Protein AF-U6LEC4-F1 (afdb_monomer_lite)

pLDDT: mean 85.44, std 10.51, range [48.81, 98.44]

Organism: NCBI:txid51314

Radius of gyration: 22.06 Å; chains: 1; bounding box: 48×34×64 Å

Structure (mmCIF, N/CA/C/O backbone):
data_AF-U6LEC4-F1
#
_entry.id   AF-U6LEC4-F1
#
loop_
_atom_site.group_PDB
_atom_site.id
_atom_site.type_symbol
_atom_site.label_atom_id
_atom_site.label_alt_id
_atom_site.label_comp_id
_atom_site.label_asym_id
_atom_site.label_entity_id
_atom_site.label_seq_id
_atom_site.pdbx_PDB_ins_code
_atom_site.Cartn_x
_atom_site.Cartn_y
_atom_site.Cartn_z
_atom_site.occupancy
_atom_site.B_iso_or_equiv
_atom_site.auth_seq_id
_atom_site.auth_comp_id
_atom_site.auth_asym_id
_atom_site.auth_atom_id
_atom_site.pdbx_PDB_model_num
ATOM 1 N N . MET A 1 1 ? 17.838 -8.779 -18.399 1.00 63.50 1 MET A N 1
ATOM 2 C CA . MET A 1 1 ? 16.431 -8.379 -18.640 1.00 63.50 1 MET A CA 1
ATOM 3 C C . MET A 1 1 ? 16.321 -7.378 -19.778 1.00 63.50 1 MET A C 1
ATOM 5 O O . MET A 1 1 ? 15.719 -7.736 -20.768 1.00 63.50 1 MET A O 1
ATOM 9 N N . LEU A 1 2 ? 16.943 -6.190 -19.726 1.00 69.38 2 LEU A N 1
ATOM 10 C CA . LEU A 1 2 ? 16.991 -5.302 -20.907 1.00 69.38 2 LEU A CA 1
ATOM 11 C C . LEU A 1 2 ? 17.650 -5.963 -22.130 1.00 69.38 2 LEU A C 1
ATOM 13 O O . LEU A 1 2 ? 17.268 -5.659 -23.249 1.00 69.38 2 LEU A O 1
ATOM 17 N N . ASP A 1 3 ? 18.603 -6.877 -21.919 1.00 68.25 3 ASP A N 1
ATOM 18 C CA . ASP A 1 3 ? 19.187 -7.695 -22.995 1.00 68.25 3 ASP A CA 1
ATOM 19 C C . ASP A 1 3 ? 18.193 -8.669 -23.632 1.00 68.25 3 ASP A C 1
ATOM 21 O O . ASP A 1 3 ? 18.402 -9.041 -24.770 1.00 68.25 3 ASP A O 1
ATOM 25 N N . LEU A 1 4 ? 17.117 -9.044 -22.927 1.00 66.25 4 LEU A N 1
ATOM 26 C CA . LEU A 1 4 ? 16.030 -9.872 -23.468 1.00 66.25 4 LEU A CA 1
ATOM 27 C C . LEU A 1 4 ? 15.011 -9.044 -24.265 1.00 66.25 4 LEU A C 1
ATOM 29 O O . LEU A 1 4 ? 14.205 -9.609 -24.986 1.00 66.25 4 LEU A O 1
ATOM 33 N N . LEU A 1 5 ? 15.014 -7.717 -24.095 1.00 68.25 5 LEU A N 1
ATOM 34 C CA . LEU A 1 5 ? 14.030 -6.802 -24.687 1.00 68.25 5 LEU A CA 1
ATOM 35 C C . LEU A 1 5 ? 14.514 -6.139 -25.968 1.00 68.25 5 LEU A C 1
ATOM 37 O O . LEU A 1 5 ? 13.734 -5.504 -26.671 1.00 68.25 5 LEU A O 1
ATOM 41 N N . LEU A 1 6 ? 15.816 -6.193 -26.218 1.00 73.44 6 LEU A N 1
ATOM 42 C CA . LEU A 1 6 ? 16.423 -5.580 -27.382 1.00 73.44 6 LEU A CA 1
ATOM 43 C C . LEU A 1 6 ? 16.920 -6.688 -28.300 1.00 73.44 6 LEU A C 1
ATOM 45 O O . LEU A 1 6 ? 17.453 -7.675 -27.792 1.00 73.44 6 LEU A O 1
ATOM 49 N N . PRO A 1 7 ? 16.802 -6.518 -29.628 1.00 72.81 7 PRO A N 1
ATOM 50 C CA . PRO A 1 7 ? 17.311 -7.496 -30.574 1.00 72.81 7 PRO A CA 1
ATOM 51 C C . PRO A 1 7 ? 18.777 -7.825 -30.275 1.00 72.81 7 PRO A C 1
ATOM 53 O O . PRO A 1 7 ? 19.649 -6.953 -30.327 1.00 72.81 7 PRO A O 1
ATOM 56 N N . HIS A 1 8 ? 19.042 -9.085 -29.940 1.00 77.31 8 HIS A N 1
ATOM 57 C CA . HIS A 1 8 ? 20.378 -9.585 -29.655 1.00 77.31 8 HIS A CA 1
ATOM 58 C C . HIS A 1 8 ? 20.509 -11.017 -30.169 1.00 77.31 8 HIS A C 1
ATOM 60 O O . HIS A 1 8 ? 19.576 -11.804 -30.068 1.00 77.31 8 HIS A O 1
ATOM 66 N N . HIS A 1 9 ? 21.676 -11.359 -30.713 1.00 82.00 9 HIS A N 1
ATOM 67 C CA . HIS A 1 9 ? 21.911 -12.661 -31.347 1.00 82.00 9 HIS A CA 1
ATOM 68 C C . HIS A 1 9 ? 21.801 -13.858 -30.386 1.00 82.00 9 HIS A C 1
ATOM 70 O O . HIS A 1 9 ? 21.545 -14.968 -30.836 1.00 82.00 9 HIS A O 1
ATOM 76 N N . ASP A 1 10 ? 21.961 -13.621 -29.081 1.00 82.38 10 ASP A N 1
ATOM 77 C CA . ASP A 1 10 ? 21.842 -14.640 -28.025 1.00 82.38 10 ASP A CA 1
ATOM 78 C C . ASP A 1 10 ? 20.412 -14.804 -27.467 1.00 82.38 10 ASP A C 1
ATOM 80 O O . ASP A 1 10 ? 20.207 -15.559 -26.516 1.00 82.38 10 ASP A O 1
ATOM 84 N N . VAL A 1 11 ? 19.425 -14.074 -27.997 1.00 79.94 11 VAL A N 1
ATOM 85 C CA . VAL A 1 11 ? 18.031 -14.115 -27.527 1.00 79.94 11 VAL A CA 1
ATOM 86 C C . VAL A 1 11 ? 17.160 -14.802 -28.570 1.00 79.94 11 VAL A C 1
ATOM 88 O O . VAL A 1 11 ? 17.067 -14.347 -29.707 1.00 79.94 11 VAL A O 1
ATOM 91 N N . ASP A 1 12 ? 16.510 -15.894 -28.168 1.00 80.06 12 ASP A N 1
ATOM 92 C CA . ASP A 1 12 ? 15.533 -16.605 -28.995 1.00 80.06 12 ASP A CA 1
ATOM 93 C C . ASP A 1 12 ? 14.159 -15.926 -28.892 1.00 80.06 12 ASP A C 1
ATOM 95 O O . ASP A 1 12 ? 13.415 -16.120 -27.927 1.00 80.06 12 ASP A O 1
ATOM 99 N N . ASP A 1 13 ? 13.832 -15.095 -29.882 1.00 76.94 13 ASP A N 1
ATOM 100 C CA . ASP A 1 13 ? 12.494 -14.530 -30.054 1.00 76.94 13 ASP A CA 1
ATOM 101 C C . ASP A 1 13 ? 11.596 -15.544 -30.778 1.00 76.94 13 ASP A C 1
ATOM 103 O O . ASP A 1 13 ? 11.389 -15.493 -31.993 1.00 76.94 13 ASP A O 1
ATOM 107 N N . GLY A 1 14 ? 11.047 -16.487 -30.009 1.00 79.50 14 GLY A N 1
ATOM 108 C CA . GLY A 1 14 ? 10.219 -17.578 -30.529 1.00 79.50 14 GLY A CA 1
ATOM 109 C C . GLY A 1 14 ? 8.918 -17.149 -31.228 1.00 79.50 14 GLY A C 1
ATOM 110 O O . GLY A 1 14 ? 8.216 -18.011 -31.762 1.00 79.50 14 GLY A O 1
ATOM 111 N N . LYS A 1 15 ? 8.558 -15.854 -31.224 1.00 80.75 15 LYS A N 1
ATOM 112 C CA . LYS A 1 15 ? 7.355 -15.325 -31.893 1.00 80.75 15 LYS A CA 1
ATOM 113 C C . LYS A 1 15 ? 7.650 -14.289 -32.978 1.00 80.75 15 LYS A C 1
ATOM 115 O O . LYS A 1 15 ? 6.788 -14.100 -33.835 1.00 80.75 15 LYS A O 1
ATOM 120 N N . GLY A 1 16 ? 8.816 -13.641 -32.967 1.00 79.94 16 GLY A N 1
ATOM 121 C CA . GLY A 1 16 ? 9.157 -12.580 -33.918 1.00 79.94 16 GLY A CA 1
ATOM 122 C C . GLY A 1 16 ? 8.287 -11.330 -33.756 1.00 79.94 16 GLY A C 1
ATOM 123 O O . GLY A 1 16 ? 8.019 -10.647 -34.747 1.00 79.94 16 GLY A O 1
ATOM 124 N N . LEU A 1 17 ? 7.746 -11.096 -32.556 1.00 81.56 17 LEU A N 1
ATOM 125 C CA . LEU A 1 17 ? 6.803 -10.013 -32.274 1.00 81.56 17 LEU A CA 1
ATOM 126 C C . LEU A 1 17 ? 7.435 -8.996 -31.331 1.00 81.56 17 LEU A C 1
ATOM 128 O O . LEU A 1 17 ? 8.006 -9.362 -30.309 1.00 81.56 17 LEU A O 1
ATOM 132 N N . ASP A 1 18 ? 7.230 -7.714 -31.629 1.00 77.56 18 ASP A N 1
ATOM 133 C CA . ASP A 1 18 ? 7.634 -6.641 -30.727 1.00 77.56 18 ASP A CA 1
ATOM 134 C C . ASP A 1 18 ? 6.819 -6.708 -29.426 1.00 77.56 18 ASP A C 1
ATOM 136 O O . ASP A 1 18 ? 5.600 -6.505 -29.416 1.00 77.56 18 ASP A O 1
ATOM 140 N N . GLU A 1 19 ? 7.501 -6.961 -28.310 1.00 79.50 19 GLU A N 1
ATOM 141 C CA . GLU A 1 19 ? 6.906 -6.967 -26.978 1.00 79.50 19 GLU A CA 1
ATOM 142 C C . GLU A 1 19 ? 7.304 -5.718 -26.184 1.00 79.50 19 GLU A C 1
ATOM 144 O O . GLU A 1 19 ? 8.467 -5.313 -26.121 1.00 79.50 19 GLU A O 1
ATOM 149 N N . VAL A 1 20 ? 6.319 -5.115 -25.516 1.00 83.62 20 VAL A N 1
ATOM 150 C CA . VAL A 1 20 ? 6.530 -3.973 -24.623 1.00 83.62 20 VAL A CA 1
ATOM 151 C C . VAL A 1 20 ? 6.370 -4.441 -23.187 1.00 83.62 20 VAL A C 1
ATOM 153 O O . VAL A 1 20 ? 5.313 -4.938 -22.803 1.00 83.62 20 VAL A O 1
ATOM 156 N N . TRP A 1 21 ? 7.418 -4.269 -22.384 1.00 83.12 21 TRP A N 1
ATOM 157 C CA . TRP A 1 21 ? 7.409 -4.646 -20.975 1.00 83.12 21 TRP A CA 1
ATOM 158 C C . TRP A 1 21 ? 7.325 -3.404 -20.090 1.00 83.12 21 TRP A C 1
ATOM 160 O O . TRP A 1 21 ? 8.085 -2.446 -20.262 1.00 83.12 21 TRP A O 1
ATOM 170 N N . PHE A 1 22 ? 6.414 -3.456 -19.121 1.00 88.75 22 PHE A N 1
ATOM 171 C CA . PHE A 1 22 ? 6.226 -2.438 -18.094 1.00 88.75 22 PHE A CA 1
ATOM 172 C C . PHE A 1 22 ? 6.514 -3.076 -16.744 1.00 88.75 22 PHE A C 1
ATOM 174 O O . PHE A 1 22 ? 5.859 -4.044 -16.360 1.00 88.75 22 PHE A O 1
ATOM 181 N N . LEU A 1 23 ? 7.505 -2.549 -16.039 1.00 91.44 23 LEU A N 1
ATOM 182 C CA . LEU A 1 23 ? 7.940 -3.091 -14.760 1.00 91.44 23 LEU A CA 1
ATOM 183 C C . LEU A 1 23 ? 7.528 -2.153 -13.633 1.00 91.44 23 LEU A C 1
ATOM 185 O O . LEU A 1 23 ? 7.630 -0.935 -13.763 1.00 91.44 23 LEU A O 1
ATOM 189 N N . GLY A 1 24 ? 7.074 -2.718 -12.524 1.00 91.38 24 GLY A N 1
ATOM 190 C CA . GLY A 1 24 ? 6.829 -1.977 -11.294 1.00 91.38 24 GLY A CA 1
ATOM 191 C C . GLY A 1 24 ? 7.871 -2.315 -10.237 1.00 91.38 24 GLY A C 1
ATOM 192 O O . GLY A 1 24 ? 8.491 -3.377 -10.319 1.00 91.38 24 GLY A O 1
ATOM 193 N N . PRO A 1 25 ? 8.085 -1.423 -9.262 1.00 91.25 25 PRO A N 1
ATOM 194 C CA . PRO A 1 25 ? 8.787 -1.805 -8.055 1.00 91.25 25 PRO A CA 1
ATOM 195 C C . PRO A 1 25 ? 7.971 -2.811 -7.242 1.00 91.25 25 PRO A C 1
ATOM 197 O O . PRO A 1 25 ? 6.743 -2.778 -7.231 1.00 91.25 25 PRO A O 1
ATOM 200 N N . ASP A 1 26 ? 8.704 -3.628 -6.509 1.00 89.75 26 ASP A N 1
ATOM 201 C CA . ASP A 1 26 ? 8.260 -4.478 -5.410 1.00 89.75 26 ASP A CA 1
ATOM 202 C C . ASP A 1 26 ? 9.227 -4.300 -4.212 1.00 89.75 26 ASP A C 1
ATOM 204 O O . ASP A 1 26 ? 10.108 -3.422 -4.227 1.00 89.75 26 ASP A O 1
ATOM 208 N N . GLU A 1 27 ? 9.090 -5.126 -3.180 1.00 83.50 27 GLU A N 1
ATOM 209 C CA . GLU A 1 27 ? 9.915 -5.158 -1.976 1.00 83.50 27 GLU A CA 1
ATOM 210 C C . GLU A 1 27 ? 11.410 -5.016 -2.303 1.00 83.50 27 GLU A C 1
ATOM 212 O O . GLU A 1 27 ? 11.976 -5.721 -3.139 1.00 83.50 27 GLU A O 1
ATOM 217 N N . ASN A 1 28 ? 12.066 -4.059 -1.637 1.00 85.31 28 ASN A N 1
ATOM 218 C CA . ASN A 1 28 ? 13.492 -3.729 -1.790 1.00 85.31 28 ASN A CA 1
ATOM 219 C C . ASN A 1 28 ? 13.932 -3.187 -3.161 1.00 85.31 28 ASN A C 1
ATOM 221 O O . ASN A 1 28 ? 15.119 -2.931 -3.358 1.00 85.31 28 ASN A O 1
ATOM 225 N N . THR A 1 29 ? 13.011 -2.966 -4.100 1.00 89.19 29 THR A N 1
ATOM 226 C CA . THR A 1 29 ? 13.338 -2.395 -5.420 1.00 89.19 29 THR A CA 1
ATOM 227 C C . THR A 1 29 ? 12.791 -0.986 -5.615 1.00 89.19 29 THR A C 1
ATOM 229 O O . THR A 1 29 ? 13.310 -0.260 -6.455 1.00 89.19 29 THR A O 1
ATOM 232 N N . GLY A 1 30 ? 11.800 -0.575 -4.811 1.00 83.12 30 GLY A N 1
ATOM 233 C CA . GLY A 1 30 ? 11.182 0.759 -4.822 1.00 83.12 30 GLY A CA 1
ATOM 234 C C . GLY A 1 30 ? 12.086 1.925 -4.407 1.00 83.12 30 GLY A C 1
ATOM 235 O O . GLY A 1 30 ? 11.787 3.077 -4.712 1.00 83.12 30 GLY A O 1
ATOM 236 N N . THR A 1 31 ? 13.185 1.651 -3.705 1.00 80.50 31 THR A N 1
ATOM 237 C CA . THR A 1 31 ? 14.043 2.667 -3.080 1.00 80.50 31 THR A CA 1
ATOM 238 C C . THR A 1 31 ? 15.412 2.760 -3.764 1.00 80.50 31 THR A C 1
ATOM 240 O O . THR A 1 31 ? 15.769 1.959 -4.626 1.00 80.50 31 THR A O 1
ATOM 243 N N . GLY A 1 32 ? 16.189 3.800 -3.442 1.00 84.88 32 GLY A N 1
ATOM 244 C CA . GLY A 1 32 ? 17.563 3.944 -3.945 1.00 84.88 32 GLY A CA 1
ATOM 245 C C . GLY A 1 32 ? 17.693 4.333 -5.426 1.00 84.88 32 GLY A C 1
ATOM 246 O O . GLY A 1 32 ? 18.795 4.305 -5.964 1.00 84.88 32 GLY A O 1
ATOM 247 N N . GLY A 1 33 ? 16.597 4.718 -6.091 1.00 90.50 33 GLY A N 1
ATOM 248 C CA . GLY A 1 33 ? 16.618 5.226 -7.469 1.00 90.50 33 GLY A CA 1
ATOM 249 C C . GLY A 1 33 ? 16.752 4.152 -8.553 1.00 90.50 33 GLY A C 1
ATOM 250 O O . GLY A 1 33 ? 17.039 4.484 -9.704 1.00 90.50 33 GLY A O 1
ATOM 251 N N . LEU A 1 34 ? 16.531 2.875 -8.222 1.00 93.00 34 LEU A N 1
ATOM 252 C CA . LEU A 1 34 ? 16.661 1.763 -9.169 1.00 93.00 34 LEU A CA 1
ATOM 253 C C . LEU A 1 34 ? 15.734 1.909 -10.389 1.00 93.00 34 LEU A C 1
ATOM 255 O O . LEU A 1 34 ? 16.160 1.664 -11.516 1.00 93.00 34 LEU A O 1
ATOM 259 N N . LEU A 1 35 ? 14.484 2.337 -10.190 1.00 93.81 35 LEU A N 1
ATOM 260 C CA . LEU A 1 35 ? 13.483 2.448 -11.258 1.00 93.81 35 LEU A CA 1
ATOM 261 C C . LEU A 1 35 ? 13.831 3.586 -12.213 1.00 93.81 35 LEU A C 1
ATOM 263 O O . LEU A 1 35 ? 13.705 3.435 -13.430 1.00 93.81 35 LEU A O 1
ATOM 267 N N . ASP A 1 36 ? 14.301 4.707 -11.664 1.00 94.19 36 ASP A N 1
ATOM 268 C CA . ASP A 1 36 ? 14.817 5.840 -12.425 1.00 94.19 36 ASP A CA 1
ATOM 269 C C . ASP A 1 36 ? 16.048 5.441 -13.243 1.00 94.19 36 ASP A C 1
ATOM 271 O O . ASP A 1 36 ? 16.104 5.716 -14.445 1.00 94.19 36 ASP A O 1
ATOM 275 N N . TRP A 1 37 ? 16.999 4.735 -12.622 1.00 94.19 37 TRP A N 1
ATOM 276 C CA . TRP A 1 37 ? 18.177 4.206 -13.306 1.00 94.19 37 TRP A CA 1
ATOM 277 C C . TRP A 1 37 ? 17.795 3.241 -14.430 1.00 94.19 37 TRP A C 1
ATOM 279 O O . TRP A 1 37 ? 18.299 3.368 -15.543 1.00 94.19 37 TRP A O 1
ATOM 289 N N . ALA A 1 38 ? 16.868 2.316 -14.185 1.00 92.75 38 ALA A N 1
ATOM 290 C CA . ALA A 1 38 ? 16.432 1.338 -15.176 1.00 92.75 38 ALA A CA 1
ATOM 291 C C . ALA A 1 38 ? 15.758 2.005 -16.389 1.00 92.75 38 ALA A C 1
ATOM 293 O O . ALA A 1 38 ? 16.055 1.645 -17.531 1.00 92.75 38 ALA A O 1
ATOM 294 N N . ALA A 1 39 ? 14.910 3.018 -16.173 1.00 93.31 39 ALA A N 1
ATOM 295 C CA . ALA A 1 39 ? 14.318 3.806 -17.257 1.00 93.31 39 ALA A CA 1
ATOM 296 C C . ALA A 1 39 ? 15.367 4.613 -18.038 1.00 93.31 39 ALA A C 1
ATOM 298 O O . ALA A 1 39 ? 15.331 4.647 -19.271 1.00 93.31 39 ALA A O 1
ATOM 299 N N . ALA A 1 40 ? 16.332 5.2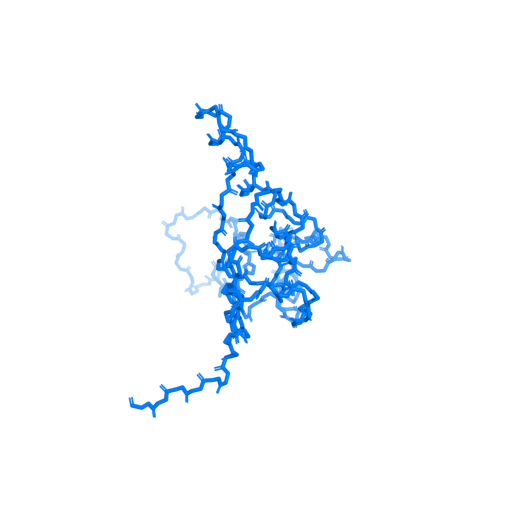29 -17.349 1.00 93.88 40 ALA A N 1
ATOM 300 C CA . ALA A 1 40 ? 17.445 5.919 -18.000 1.00 93.88 40 ALA A CA 1
ATOM 301 C C . ALA A 1 40 ? 18.305 4.945 -18.821 1.00 93.88 40 ALA A C 1
ATOM 303 O O . ALA A 1 40 ? 18.638 5.228 -19.971 1.00 93.88 40 ALA A O 1
ATOM 304 N N . ARG A 1 41 ? 18.575 3.750 -18.289 1.00 93.31 41 ARG A N 1
ATOM 305 C CA . ARG A 1 41 ? 19.321 2.707 -18.991 1.00 93.31 41 ARG A CA 1
ATOM 306 C C . ARG A 1 41 ? 18.583 2.213 -20.232 1.00 93.31 41 ARG A C 1
ATOM 308 O O . ARG A 1 41 ? 19.208 2.018 -21.270 1.00 93.31 41 ARG A O 1
ATOM 315 N N . ALA A 1 42 ? 17.261 2.055 -20.167 1.00 91.75 42 ALA A N 1
ATOM 316 C CA . ALA A 1 42 ? 16.449 1.736 -21.340 1.00 91.75 42 ALA A CA 1
ATOM 317 C C . ALA A 1 42 ? 16.568 2.823 -22.422 1.00 91.75 42 ALA A C 1
ATOM 319 O O . ALA A 1 42 ? 16.724 2.504 -23.602 1.00 91.75 42 ALA A O 1
ATOM 320 N N . ARG A 1 43 ? 16.571 4.102 -22.022 1.00 92.25 43 ARG A N 1
ATOM 321 C CA . ARG A 1 43 ? 16.762 5.239 -22.934 1.00 92.25 43 ARG A CA 1
ATOM 322 C C . ARG A 1 43 ? 18.113 5.183 -23.641 1.00 92.25 43 ARG A C 1
ATOM 324 O O . ARG A 1 43 ? 18.165 5.344 -24.855 1.00 92.25 43 ARG A O 1
ATOM 331 N N . GLU A 1 44 ? 19.192 4.956 -22.894 1.00 93.62 44 GLU A N 1
ATOM 332 C CA . GLU A 1 44 ? 20.555 4.859 -23.438 1.00 93.62 44 GLU A CA 1
ATOM 333 C C . GLU A 1 44 ? 20.697 3.746 -24.474 1.00 93.62 44 GLU A C 1
ATOM 335 O O . GLU A 1 44 ? 21.470 3.875 -25.419 1.00 93.62 44 GLU A O 1
ATOM 340 N N . ARG A 1 45 ? 19.943 2.656 -24.312 1.00 89.56 45 ARG A N 1
ATOM 341 C CA . ARG A 1 45 ? 19.963 1.520 -25.238 1.00 89.56 45 ARG A CA 1
ATOM 342 C C . ARG A 1 45 ? 18.982 1.654 -26.406 1.00 89.56 45 ARG A C 1
ATOM 344 O O . ARG A 1 45 ? 18.802 0.698 -27.150 1.00 89.56 45 ARG A O 1
ATOM 351 N N . GLY A 1 46 ? 18.359 2.821 -26.578 1.00 88.88 46 GLY A N 1
ATOM 352 C CA . GLY A 1 46 ? 17.487 3.107 -27.719 1.00 88.88 46 GLY A CA 1
ATOM 353 C C . GLY A 1 46 ? 16.064 2.559 -27.599 1.00 88.88 46 GLY A C 1
ATOM 354 O O . GLY A 1 46 ? 15.357 2.527 -28.600 1.00 88.88 46 GLY A O 1
ATOM 355 N N . CYS A 1 47 ? 15.617 2.157 -26.403 1.00 87.44 47 CYS A N 1
ATOM 356 C CA . CYS A 1 47 ? 14.241 1.710 -26.191 1.00 87.44 47 CYS A CA 1
ATOM 357 C C . CYS A 1 47 ? 13.249 2.875 -26.422 1.00 87.44 47 CYS A C 1
ATOM 359 O O . CYS A 1 47 ? 13.309 3.872 -25.690 1.00 87.44 47 CYS A O 1
ATOM 361 N N . PRO A 1 48 ? 12.310 2.783 -27.386 1.00 87.56 48 PRO A N 1
ATOM 362 C CA . PRO A 1 48 ? 11.403 3.890 -27.706 1.00 87.56 48 PRO A CA 1
ATOM 363 C C . PRO A 1 48 ? 10.481 4.281 -26.540 1.00 87.56 48 PRO A C 1
ATOM 365 O O . PRO A 1 48 ? 10.210 5.461 -26.318 1.00 87.56 48 PRO A O 1
ATOM 368 N N . TRP A 1 49 ? 10.047 3.300 -25.744 1.00 88.31 49 TRP A N 1
ATOM 369 C CA . TRP A 1 49 ? 9.132 3.460 -24.604 1.00 88.31 49 TRP A CA 1
ATOM 370 C C . TRP A 1 49 ? 9.851 3.557 -23.249 1.00 88.31 49 TRP A C 1
ATOM 372 O O . TRP A 1 49 ? 9.268 3.275 -22.202 1.00 88.31 49 TRP A O 1
ATOM 382 N N . TRP A 1 50 ? 11.106 4.013 -23.232 1.00 89.69 50 TRP A N 1
ATOM 383 C CA . TRP A 1 50 ? 11.941 4.072 -22.024 1.00 89.69 50 TRP A CA 1
ATOM 384 C C . TRP A 1 50 ? 11.299 4.789 -20.822 1.00 89.69 50 TRP A C 1
ATOM 386 O O . TRP A 1 50 ? 11.541 4.405 -19.681 1.00 89.69 50 TRP A O 1
ATOM 396 N N . ARG A 1 51 ? 10.456 5.811 -21.043 1.00 89.56 51 ARG A N 1
ATOM 397 C CA . ARG A 1 51 ? 9.763 6.527 -19.950 1.00 89.56 51 ARG A CA 1
ATOM 398 C C . ARG A 1 51 ? 8.744 5.656 -19.224 1.00 89.56 51 ARG A C 1
ATOM 400 O O . ARG A 1 51 ? 8.501 5.881 -18.041 1.00 89.56 51 ARG A O 1
ATOM 407 N N . ALA A 1 52 ? 8.130 4.717 -19.934 1.00 90.12 52 ALA A N 1
ATOM 408 C CA . ALA A 1 52 ? 7.125 3.814 -19.393 1.00 90.12 52 ALA A CA 1
ATOM 409 C C . ALA A 1 52 ? 7.721 2.463 -18.971 1.00 90.12 52 ALA A C 1
ATOM 411 O O . ALA A 1 52 ? 7.048 1.703 -18.289 1.00 90.12 52 ALA A O 1
ATOM 412 N N . PHE A 1 53 ? 8.984 2.194 -19.322 1.00 91.38 53 PHE A N 1
ATOM 413 C CA . PHE A 1 53 ? 9.668 0.939 -19.012 1.00 91.38 53 PHE A CA 1
ATOM 414 C C . PHE A 1 53 ? 9.566 0.539 -17.532 1.00 91.38 53 PHE A C 1
ATOM 416 O O . PHE A 1 53 ? 9.333 -0.628 -17.227 1.00 91.38 53 PHE A O 1
ATOM 423 N N . THR A 1 54 ? 9.677 1.507 -16.618 1.00 93.50 54 THR A N 1
ATOM 424 C CA . THR A 1 54 ? 9.421 1.307 -15.186 1.00 93.50 54 THR A CA 1
ATOM 425 C C . THR A 1 54 ? 8.364 2.273 -14.654 1.00 93.50 54 THR A C 1
ATOM 427 O O . THR A 1 54 ? 8.275 3.419 -15.103 1.00 93.50 54 THR A O 1
ATOM 430 N N . THR A 1 55 ? 7.579 1.853 -13.665 1.00 93.06 55 THR A N 1
ATOM 431 C CA . THR A 1 55 ? 6.753 2.717 -12.804 1.00 93.06 55 THR A CA 1
ATOM 432 C C . THR A 1 55 ? 7.466 2.956 -11.462 1.00 93.06 55 THR A C 1
ATOM 434 O O . THR A 1 55 ? 8.613 2.548 -11.300 1.00 93.06 55 THR A O 1
ATOM 437 N N . GLY A 1 56 ? 6.867 3.713 -10.533 1.00 90.50 56 GLY A N 1
ATOM 438 C CA . GLY A 1 56 ? 7.505 4.030 -9.240 1.00 90.50 56 GLY A CA 1
ATOM 439 C C . GLY A 1 56 ? 8.707 4.984 -9.315 1.00 90.50 56 GLY A C 1
ATOM 440 O O . GLY A 1 56 ? 9.516 5.037 -8.398 1.00 90.50 56 GLY A O 1
ATOM 441 N N . LYS A 1 57 ? 8.848 5.721 -10.422 1.00 93.19 57 LYS A N 1
ATOM 442 C CA . LYS A 1 57 ? 9.928 6.698 -10.634 1.00 93.19 57 LYS A CA 1
ATOM 443 C C . LYS A 1 57 ? 9.710 7.988 -9.844 1.00 93.19 57 LYS A C 1
ATOM 445 O O . LYS A 1 57 ? 8.595 8.303 -9.427 1.00 93.19 57 LYS A O 1
ATOM 450 N N . MET A 1 58 ? 10.751 8.808 -9.765 1.00 90.25 58 MET A N 1
ATOM 451 C CA . MET A 1 58 ? 10.633 10.191 -9.306 1.00 90.25 58 MET A CA 1
ATOM 452 C C . MET A 1 58 ? 9.670 11.014 -10.192 1.00 90.25 58 MET A C 1
ATOM 454 O O . MET A 1 58 ? 9.639 10.830 -11.419 1.00 90.25 58 MET A O 1
ATOM 458 N N . PRO A 1 59 ? 8.949 12.009 -9.631 1.00 90.81 59 PRO A N 1
ATOM 459 C CA . PRO A 1 59 ? 8.087 12.908 -10.407 1.00 90.81 59 PRO A CA 1
ATOM 460 C C . PRO A 1 59 ? 8.804 13.621 -11.557 1.00 90.81 59 PRO A C 1
ATOM 462 O O . PRO A 1 59 ? 8.251 13.753 -12.648 1.00 90.81 59 PRO A O 1
ATOM 465 N N . GLY A 1 60 ? 10.070 14.008 -11.356 1.00 88.56 60 GLY A N 1
ATOM 466 C CA . GLY A 1 60 ? 10.896 14.635 -12.395 1.00 88.56 60 GLY A CA 1
ATOM 467 C C . GLY A 1 60 ? 11.109 13.758 -13.636 1.00 88.56 60 GLY A C 1
ATOM 468 O O . GLY A 1 60 ? 11.366 14.274 -14.722 1.00 88.56 60 GLY A O 1
ATOM 469 N N . HIS A 1 61 ? 10.946 12.439 -13.507 1.00 86.25 61 HIS A N 1
ATOM 470 C CA . HIS A 1 61 ? 11.031 11.470 -14.599 1.00 86.25 61 HIS A CA 1
ATOM 471 C C . HIS A 1 61 ? 9.660 10.903 -15.007 1.00 86.25 61 HIS A C 1
ATOM 473 O O . HIS A 1 61 ? 9.587 9.904 -15.725 1.00 86.25 61 HIS A O 1
ATOM 479 N N . GLY A 1 62 ? 8.568 11.562 -14.605 1.00 87.81 62 GLY A N 1
ATOM 480 C CA . GLY A 1 62 ? 7.197 11.197 -14.966 1.00 87.81 62 GLY A CA 1
ATOM 481 C C . GLY A 1 62 ? 6.569 10.127 -14.073 1.00 87.81 62 GLY A C 1
ATOM 482 O O . GLY A 1 62 ? 5.587 9.511 -14.477 1.00 87.81 62 GLY A O 1
ATOM 483 N N . GLY A 1 63 ? 7.138 9.861 -12.896 1.00 90.94 63 GLY A N 1
ATOM 484 C CA . GLY A 1 63 ? 6.480 9.025 -11.896 1.00 90.94 63 GLY A CA 1
ATOM 485 C C . GLY A 1 63 ? 5.370 9.757 -11.140 1.00 90.94 63 GLY A C 1
ATOM 486 O O . GLY A 1 63 ? 5.338 10.986 -11.075 1.00 90.94 63 GLY A O 1
ATOM 487 N N . ILE A 1 64 ? 4.450 8.985 -10.567 1.00 90.88 64 ILE A N 1
ATOM 488 C CA . ILE A 1 64 ? 3.330 9.480 -9.762 1.00 90.88 64 ILE A CA 1
ATOM 489 C C . ILE A 1 64 ? 3.516 8.921 -8.343 1.00 90.88 64 ILE A C 1
ATOM 491 O O . ILE A 1 64 ? 3.510 7.698 -8.208 1.00 90.88 64 ILE A O 1
ATOM 495 N N . PRO A 1 65 ? 3.690 9.768 -7.307 1.00 87.75 65 PRO A N 1
ATOM 496 C CA . PRO A 1 65 ? 3.874 9.323 -5.921 1.00 87.75 65 PRO A CA 1
ATOM 497 C C . PRO A 1 65 ? 2.657 8.554 -5.389 1.00 87.75 65 PRO A C 1
ATOM 499 O O . PRO A 1 65 ? 1.624 9.146 -5.069 1.00 87.75 65 PRO A O 1
ATOM 502 N N . HIS A 1 66 ? 2.742 7.226 -5.349 1.00 84.88 66 HIS A N 1
ATOM 503 C CA . HIS A 1 66 ? 1.607 6.366 -4.998 1.00 84.88 66 HIS A CA 1
ATOM 504 C C . HIS A 1 66 ? 1.276 6.393 -3.509 1.00 84.88 66 HIS A C 1
ATOM 506 O O . HIS A 1 66 ? 0.105 6.279 -3.154 1.00 84.88 66 HIS A O 1
ATOM 512 N N . ASP A 1 67 ? 2.290 6.596 -2.679 1.00 81.81 67 ASP A N 1
ATOM 513 C CA . ASP A 1 67 ? 2.221 6.781 -1.234 1.00 81.81 67 ASP A CA 1
ATOM 514 C C . ASP A 1 67 ? 1.426 8.042 -0.870 1.00 81.81 67 ASP A C 1
ATOM 516 O O . ASP A 1 67 ? 0.477 7.984 -0.091 1.00 81.81 67 ASP A O 1
ATOM 520 N N . ARG A 1 68 ? 1.732 9.174 -1.515 1.00 85.62 68 ARG A N 1
ATOM 521 C CA . ARG A 1 68 ? 1.060 10.460 -1.286 1.00 85.62 68 ARG A CA 1
ATOM 522 C C . ARG A 1 68 ? -0.399 10.445 -1.723 1.00 85.62 68 ARG A C 1
ATOM 524 O O . ARG A 1 68 ? -1.232 11.099 -1.102 1.00 85.62 68 ARG A O 1
ATOM 531 N N . PHE A 1 69 ? -0.693 9.779 -2.835 1.00 88.44 69 PHE A N 1
ATOM 532 C CA . PHE A 1 69 ? -2.052 9.707 -3.371 1.00 88.44 69 PHE A CA 1
ATOM 533 C C . PHE A 1 69 ? -2.832 8.495 -2.850 1.00 88.44 69 PHE A C 1
ATOM 535 O O . PHE A 1 69 ? -3.996 8.337 -3.210 1.00 88.44 69 PHE A O 1
ATOM 542 N N . GLY A 1 70 ? -2.206 7.647 -2.024 1.00 89.88 70 GLY A N 1
ATOM 543 C CA . GLY A 1 70 ? -2.805 6.442 -1.458 1.00 89.88 70 GLY A CA 1
ATOM 544 C C . GLY A 1 70 ? -3.483 5.575 -2.513 1.00 89.88 70 GLY A C 1
ATOM 545 O O . GLY A 1 70 ? -4.607 5.133 -2.290 1.00 89.88 70 GLY A O 1
ATOM 546 N N .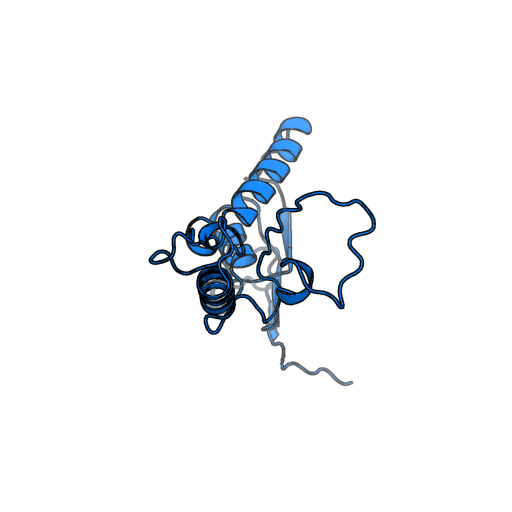 MET A 1 71 ? -2.874 5.395 -3.693 1.00 91.62 71 MET A N 1
ATOM 547 C CA . MET A 1 71 ? -3.575 4.825 -4.859 1.00 91.62 71 MET A CA 1
ATOM 548 C C . MET A 1 71 ? -4.075 3.401 -4.589 1.00 91.62 71 MET A C 1
ATOM 550 O O . MET A 1 71 ? -5.237 3.090 -4.853 1.00 91.62 71 MET A O 1
ATOM 554 N N . THR A 1 72 ? -3.218 2.557 -4.009 1.00 91.38 72 THR A N 1
ATOM 555 C CA . THR A 1 72 ? -3.579 1.183 -3.645 1.00 91.38 72 THR A CA 1
ATOM 556 C C . THR A 1 72 ? -4.619 1.169 -2.530 1.00 91.38 72 THR A C 1
ATOM 558 O O . THR A 1 72 ? -5.668 0.546 -2.684 1.00 91.38 72 THR A O 1
ATOM 561 N N . THR A 1 73 ? -4.381 1.917 -1.448 1.00 93.50 73 THR A N 1
ATOM 562 C CA . THR A 1 73 ? -5.304 2.013 -0.309 1.00 93.50 73 THR A CA 1
ATOM 563 C C . THR A 1 73 ? -6.690 2.477 -0.745 1.00 93.50 73 THR A C 1
ATOM 565 O O . THR A 1 73 ? -7.675 1.821 -0.434 1.00 93.50 73 THR A O 1
ATOM 568 N N . SER A 1 74 ? -6.774 3.526 -1.562 1.00 94.38 74 SER A N 1
ATOM 569 C CA . SER A 1 74 ? -8.046 4.074 -2.044 1.00 94.38 74 SER A CA 1
ATOM 570 C C . SER A 1 74 ? -8.852 3.045 -2.843 1.00 94.38 74 SER A C 1
ATOM 572 O O . SER A 1 74 ? -10.073 2.992 -2.723 1.00 94.38 74 SER A O 1
ATOM 574 N N . SER A 1 75 ? -8.188 2.195 -3.637 1.00 95.25 75 SER A N 1
ATOM 575 C CA . SER A 1 75 ? -8.858 1.099 -4.347 1.00 95.25 75 SER A CA 1
ATOM 576 C C . SER A 1 75 ? -9.346 0.004 -3.396 1.00 95.25 75 SER A C 1
ATOM 578 O O . SER A 1 75 ? -10.432 -0.541 -3.601 1.00 95.25 75 SER A O 1
ATOM 580 N N . VAL A 1 76 ? -8.565 -0.329 -2.365 1.00 95.25 76 VAL A N 1
ATOM 581 C CA . VAL A 1 76 ? -8.950 -1.328 -1.356 1.00 95.25 76 VAL A CA 1
ATOM 582 C C . VAL A 1 76 ? -10.133 -0.822 -0.530 1.00 95.25 76 VAL A C 1
ATOM 584 O O . VAL A 1 76 ? -11.126 -1.535 -0.402 1.00 95.25 76 VAL A O 1
ATOM 587 N N . GLU A 1 77 ? -10.090 0.420 -0.047 1.00 94.88 77 GLU A N 1
ATOM 588 C CA . GLU A 1 77 ? -11.193 1.028 0.707 1.00 94.88 77 GLU A CA 1
ATOM 589 C C . GLU A 1 77 ? -12.455 1.171 -0.147 1.00 94.88 77 GLU A C 1
ATOM 591 O O . GLU A 1 77 ? -13.553 0.871 0.316 1.00 94.88 77 GLU A O 1
ATOM 596 N N . ALA A 1 78 ? -12.325 1.527 -1.431 1.00 96.56 78 ALA A N 1
ATOM 597 C CA . ALA A 1 78 ? -13.467 1.544 -2.344 1.00 96.56 78 ALA A CA 1
ATOM 598 C C . ALA A 1 78 ? -14.131 0.161 -2.466 1.00 96.56 78 ALA A C 1
ATOM 600 O O . ALA A 1 78 ? -15.361 0.061 -2.483 1.00 96.56 78 ALA A O 1
ATOM 601 N N . TYR A 1 79 ? -13.335 -0.911 -2.515 1.00 97.25 79 TYR A N 1
ATOM 602 C CA . TYR A 1 79 ? -13.851 -2.278 -2.542 1.00 97.25 79 TYR A CA 1
ATOM 603 C C . TYR A 1 79 ? -14.551 -2.651 -1.225 1.00 97.25 79 TYR A C 1
ATOM 605 O O . TYR A 1 79 ? -15.668 -3.173 -1.247 1.00 97.25 79 TYR A O 1
ATOM 613 N N . VAL A 1 80 ? -13.945 -2.317 -0.082 1.00 96.19 80 VAL A N 1
ATOM 614 C CA . VAL A 1 80 ? -14.519 -2.521 1.259 1.00 96.19 80 VAL A CA 1
ATOM 615 C C . VAL A 1 80 ? -15.848 -1.772 1.418 1.00 96.19 80 VAL A C 1
ATOM 617 O O . VAL A 1 80 ? -16.848 -2.371 1.815 1.00 96.19 80 VAL A O 1
ATOM 620 N N . HIS A 1 81 ? -15.921 -0.505 1.006 1.00 96.56 81 HIS A N 1
ATOM 621 C CA . HIS A 1 81 ? -17.170 0.265 0.988 1.00 96.56 81 HIS A CA 1
ATOM 622 C C . HIS A 1 81 ? -18.228 -0.368 0.078 1.00 96.56 81 HIS A C 1
ATOM 624 O O . HIS A 1 81 ? -19.417 -0.363 0.401 1.00 96.56 81 HIS A O 1
ATOM 630 N N . GLY A 1 82 ? -17.815 -0.956 -1.048 1.00 98.12 82 GLY A N 1
ATOM 631 C CA . GLY A 1 82 ? -18.693 -1.745 -1.910 1.00 98.12 82 GLY A CA 1
ATOM 632 C C . GLY A 1 82 ? -19.334 -2.924 -1.172 1.00 98.12 82 GLY A C 1
ATOM 633 O O . GLY A 1 82 ? -20.540 -3.145 -1.306 1.00 98.12 82 GLY A O 1
ATOM 634 N N . ILE A 1 83 ? -18.561 -3.637 -0.345 1.00 98.00 83 ILE A N 1
ATOM 635 C CA . ILE A 1 83 ? -19.062 -4.728 0.506 1.00 98.00 83 ILE A CA 1
ATOM 636 C C . ILE A 1 83 ? -20.056 -4.191 1.539 1.00 98.00 83 ILE A C 1
ATOM 638 O O . ILE A 1 83 ? -21.154 -4.738 1.657 1.00 98.00 83 ILE A O 1
ATOM 642 N N . TYR A 1 84 ? -19.716 -3.107 2.244 1.00 97.38 84 TYR A N 1
ATOM 643 C CA . TYR A 1 84 ? -20.611 -2.506 3.237 1.00 97.38 84 TYR A CA 1
ATOM 644 C C . TYR A 1 84 ? -21.955 -2.116 2.621 1.00 97.38 84 TYR A C 1
ATOM 646 O O . TYR A 1 84 ? -23.005 -2.534 3.108 1.00 97.38 84 TYR A O 1
ATOM 654 N N . ASN A 1 85 ? -21.924 -1.422 1.482 1.00 97.94 85 ASN A N 1
ATOM 655 C CA . ASN A 1 85 ? -23.123 -1.034 0.745 1.00 97.94 85 ASN A CA 1
ATOM 656 C C . ASN A 1 85 ? -23.946 -2.246 0.300 1.00 97.94 85 ASN A C 1
ATOM 658 O O . ASN A 1 85 ? -25.171 -2.245 0.415 1.00 97.94 85 ASN A O 1
ATOM 662 N N . LYS A 1 86 ? -23.287 -3.302 -0.194 1.00 98.44 86 LYS A N 1
ATOM 663 C CA . LYS A 1 86 ? -23.966 -4.515 -0.662 1.00 98.44 86 LYS A CA 1
ATOM 664 C C . LYS A 1 86 ? -24.685 -5.258 0.464 1.00 98.44 86 LYS A C 1
ATOM 666 O O . LYS A 1 86 ? -25.724 -5.865 0.209 1.00 98.44 86 LYS A O 1
ATOM 671 N N . LEU A 1 87 ? -24.131 -5.220 1.673 1.00 98.25 87 LEU A N 1
ATOM 672 C CA . LEU A 1 87 ? -24.657 -5.907 2.854 1.00 98.25 87 LEU A CA 1
ATOM 673 C C . LEU A 1 87 ? -25.531 -5.008 3.747 1.00 98.25 87 LEU A C 1
ATOM 675 O O . LEU A 1 87 ? -26.091 -5.497 4.724 1.00 98.25 87 LEU A O 1
ATOM 679 N N . GLY A 1 88 ? -25.672 -3.717 3.423 1.00 97.88 88 GLY A N 1
ATOM 680 C CA . GLY A 1 88 ? -26.422 -2.756 4.238 1.00 97.88 88 GLY A CA 1
ATOM 681 C C . GLY A 1 88 ? -25.749 -2.430 5.576 1.00 97.88 88 GLY A C 1
ATOM 682 O O . GLY A 1 88 ? -26.435 -2.139 6.554 1.00 97.88 88 GLY A O 1
ATOM 683 N N . LEU A 1 89 ? -24.419 -2.514 5.629 1.00 97.75 89 LEU A N 1
ATOM 684 C CA . LEU A 1 89 ? -23.614 -2.246 6.817 1.00 97.75 89 LEU A CA 1
ATOM 685 C C . LEU A 1 89 ? -23.224 -0.765 6.887 1.00 97.75 89 LEU A C 1
ATOM 687 O O . LEU A 1 89 ? -22.966 -0.135 5.861 1.00 97.75 89 LEU A O 1
ATOM 691 N N . LYS A 1 90 ? -23.139 -0.221 8.103 1.00 96.56 90 LYS A N 1
ATOM 692 C CA . LYS A 1 90 ? -22.587 1.114 8.366 1.00 96.56 90 LYS A CA 1
ATOM 693 C C . LYS A 1 90 ? -21.138 0.974 8.798 1.00 96.56 90 LYS A C 1
ATOM 695 O O . LYS A 1 90 ? -20.860 0.221 9.724 1.00 96.56 90 LYS A O 1
ATOM 700 N N . GLU A 1 91 ? -20.235 1.693 8.142 1.00 94.50 91 GLU A N 1
ATOM 701 C CA . GLU A 1 91 ? -18.790 1.585 8.366 1.00 94.50 91 GLU A CA 1
ATOM 702 C C . GLU A 1 91 ? -18.395 1.810 9.835 1.00 94.50 91 GLU A C 1
ATOM 704 O O . GLU A 1 91 ? -17.556 1.079 10.358 1.00 94.50 91 GLU A O 1
ATOM 709 N N . GLU A 1 92 ? -19.023 2.776 10.508 1.00 91.94 92 GLU A N 1
ATOM 710 C CA . GLU A 1 92 ? -18.737 3.161 11.897 1.00 91.94 92 GLU A CA 1
ATOM 711 C C . GLU A 1 92 ? -19.126 2.075 12.919 1.00 91.94 92 GLU A C 1
ATOM 713 O O . GLU A 1 92 ? -18.655 2.070 14.062 1.00 91.94 92 GLU A O 1
ATOM 718 N N . ASP A 1 93 ? -19.978 1.135 12.508 1.00 92.62 93 ASP A N 1
ATOM 719 C CA . ASP A 1 93 ? -20.375 -0.023 13.306 1.00 92.62 93 ASP A CA 1
ATOM 720 C C . ASP A 1 93 ? -19.450 -1.230 13.066 1.00 92.62 93 ASP A C 1
ATOM 722 O O . ASP A 1 93 ? -19.537 -2.220 13.794 1.00 92.62 93 ASP A O 1
ATOM 726 N N . ILE A 1 94 ? -18.547 -1.154 12.080 1.00 92.81 94 ILE A N 1
ATOM 727 C CA . ILE A 1 94 ? -17.632 -2.241 11.728 1.00 92.81 94 ILE A CA 1
ATOM 728 C C . ILE A 1 94 ? -16.341 -2.164 12.534 1.00 92.81 94 ILE A C 1
ATOM 730 O O . ILE A 1 94 ? -15.695 -1.121 12.640 1.00 92.81 94 ILE A O 1
ATOM 734 N N . THR A 1 95 ? -15.946 -3.322 13.052 1.00 90.75 95 THR A N 1
ATOM 735 C CA . THR A 1 95 ? -14.656 -3.550 13.698 1.00 90.75 95 THR A CA 1
ATOM 736 C C . THR A 1 95 ? -13.638 -4.043 12.677 1.00 90.75 95 THR A C 1
ATOM 738 O O . THR A 1 95 ? -13.918 -4.961 11.904 1.00 90.75 95 THR A O 1
ATOM 741 N N . ARG A 1 96 ? -12.437 -3.465 12.704 1.00 89.56 96 ARG A N 1
ATOM 742 C CA . ARG A 1 96 ? -11.330 -3.784 11.801 1.00 89.56 96 ARG A CA 1
ATOM 743 C C . ARG A 1 96 ? -10.095 -4.225 12.581 1.00 89.56 96 ARG A C 1
ATOM 745 O O . ARG A 1 96 ? -9.753 -3.653 13.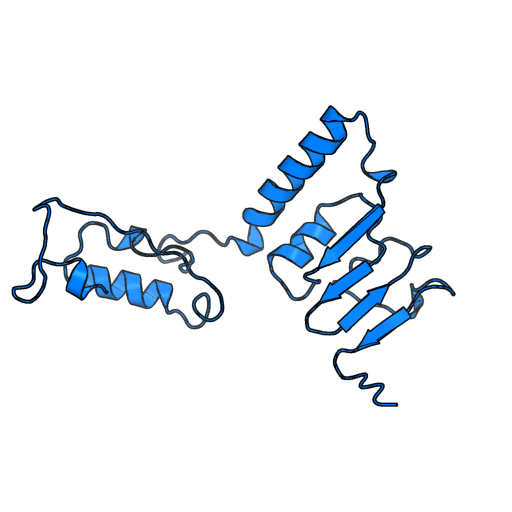614 1.00 89.56 96 ARG A O 1
ATOM 752 N N . ILE A 1 97 ? -9.407 -5.218 12.032 1.00 90.88 97 ILE A N 1
ATOM 753 C CA . ILE A 1 97 ? -8.040 -5.599 12.390 1.00 90.88 97 ILE A CA 1
ATOM 754 C C . ILE A 1 97 ? -7.197 -5.410 11.133 1.00 90.88 97 ILE A C 1
ATOM 756 O O . ILE A 1 97 ? -7.632 -5.799 10.047 1.00 90.88 97 ILE A O 1
ATOM 760 N N . GLN A 1 98 ? -6.020 -4.807 11.270 1.00 89.50 98 GLN A N 1
ATOM 761 C CA . GLN A 1 98 ? -5.152 -4.489 10.143 1.00 89.50 98 GLN A CA 1
ATOM 762 C C . GLN A 1 98 ? -3.752 -5.073 10.334 1.00 89.50 98 GLN A C 1
ATOM 764 O O . GLN A 1 98 ? -3.149 -4.939 11.395 1.00 89.50 98 GLN A O 1
ATOM 769 N N . THR A 1 99 ? -3.226 -5.680 9.274 1.00 91.62 99 THR A N 1
ATOM 770 C CA . THR A 1 99 ? -1.803 -5.998 9.117 1.00 91.62 99 THR A CA 1
ATOM 771 C C . THR A 1 99 ? -1.161 -4.959 8.202 1.00 91.62 99 THR A C 1
ATOM 773 O O . THR A 1 99 ? -1.720 -4.647 7.151 1.00 91.62 99 THR A O 1
ATOM 776 N N . GLY A 1 100 ? 0.004 -4.451 8.586 1.00 87.62 100 GLY A N 1
ATOM 777 C CA . GLY A 1 100 ? 0.604 -3.240 8.037 1.00 87.62 100 GLY A CA 1
ATOM 778 C C . GLY A 1 100 ? 0.190 -2.036 8.874 1.00 87.62 100 GLY A C 1
ATOM 779 O O . GLY A 1 100 ? -0.996 -1.716 8.980 1.00 87.62 100 GLY A O 1
ATOM 780 N N . GLY A 1 101 ? 1.161 -1.390 9.505 1.00 85.00 101 GLY A N 1
ATOM 781 C CA . GLY A 1 101 ? 0.904 -0.293 10.424 1.00 85.00 101 GLY A CA 1
ATOM 782 C C . GLY A 1 101 ? 1.224 1.080 9.846 1.00 85.00 101 GLY A C 1
ATOM 783 O O . GLY A 1 101 ? 1.185 1.278 8.628 1.00 85.00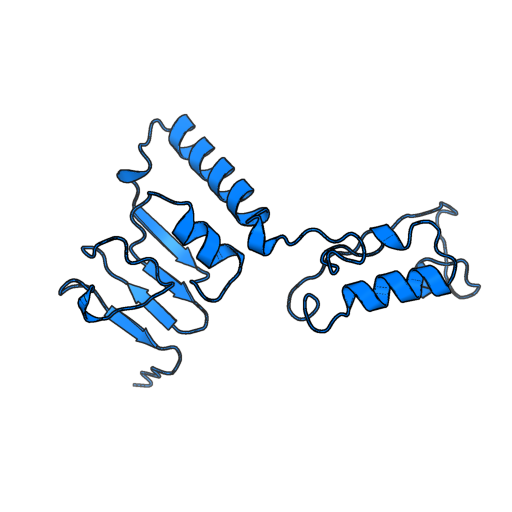 101 GLY A O 1
ATOM 784 N N . PRO A 1 102 ? 1.455 2.065 10.722 1.00 82.00 102 PRO A N 1
ATOM 785 C CA . PRO A 1 102 ? 1.651 3.451 10.324 1.00 82.00 102 PRO A CA 1
ATOM 786 C C . PRO A 1 102 ? 2.981 3.694 9.606 1.00 82.00 102 PRO A C 1
ATOM 788 O O . PRO A 1 102 ? 3.124 4.731 8.962 1.00 82.00 102 PRO A O 1
ATOM 791 N N . ASP A 1 103 ? 3.933 2.765 9.711 1.00 79.56 103 ASP A N 1
ATOM 792 C CA . ASP A 1 103 ? 5.261 2.903 9.113 1.00 79.56 103 ASP A CA 1
ATOM 793 C C . ASP A 1 103 ? 5.247 2.554 7.609 1.00 79.56 103 ASP A C 1
ATOM 795 O O . ASP A 1 103 ? 6.150 2.939 6.864 1.00 79.56 103 ASP A O 1
ATOM 799 N N . GLY A 1 104 ? 4.207 1.845 7.147 1.00 81.25 104 GLY A N 1
ATOM 800 C CA . GLY A 1 104 ? 4.005 1.466 5.749 1.00 81.25 104 GLY A CA 1
ATOM 801 C C . GLY A 1 104 ? 3.136 2.454 4.965 1.00 81.25 104 GLY A C 1
ATOM 802 O O . GLY A 1 104 ? 2.219 3.072 5.506 1.00 81.25 104 GLY A O 1
ATOM 803 N N . ASP A 1 105 ? 3.364 2.545 3.654 1.00 84.62 105 ASP A N 1
ATOM 804 C CA . ASP A 1 105 ? 2.629 3.426 2.736 1.00 84.62 105 ASP A CA 1
ATOM 805 C C . ASP A 1 105 ? 1.133 3.083 2.639 1.00 84.62 105 ASP A C 1
ATOM 807 O O . ASP A 1 105 ? 0.280 3.971 2.654 1.00 84.62 105 ASP A O 1
ATOM 811 N N . LEU A 1 106 ? 0.784 1.799 2.575 1.00 90.19 106 LEU A N 1
ATOM 812 C CA . LEU A 1 106 ? -0.610 1.359 2.505 1.00 90.19 106 LEU A CA 1
ATOM 813 C C . LEU A 1 106 ? -1.313 1.458 3.862 1.00 90.19 106 LEU A C 1
ATOM 815 O O . LEU A 1 106 ? -2.443 1.950 3.936 1.00 90.19 106 LEU A O 1
ATOM 819 N N . GLY A 1 107 ? -0.644 0.983 4.918 1.00 89.38 107 GLY A N 1
ATOM 820 C CA . GLY A 1 107 ? -1.207 0.857 6.260 1.00 89.38 107 GLY A CA 1
ATOM 821 C C . GLY A 1 107 ? -1.545 2.208 6.886 1.00 89.38 107 GLY A C 1
ATOM 822 O O . GLY A 1 107 ? -2.648 2.376 7.412 1.00 89.38 107 GLY A O 1
ATOM 823 N N . CYS A 1 108 ? -0.659 3.202 6.755 1.00 86.81 108 CYS A N 1
ATOM 824 C CA . CYS A 1 108 ? -0.925 4.557 7.239 1.00 86.81 108 CYS A CA 1
ATOM 825 C C . CYS A 1 108 ? -2.108 5.211 6.512 1.00 86.81 108 CYS A C 1
ATOM 827 O O . CYS A 1 108 ? -2.995 5.782 7.148 1.00 86.81 108 CYS A O 1
ATOM 829 N N . ASN A 1 109 ? -2.174 5.063 5.186 1.00 90.12 109 ASN A N 1
ATOM 830 C CA . ASN A 1 109 ? -3.269 5.588 4.381 1.00 90.12 109 ASN A CA 1
ATOM 831 C C .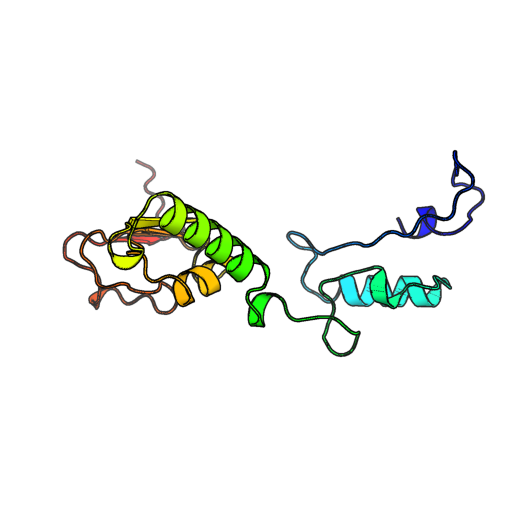 ASN A 1 109 ? -4.603 4.924 4.753 1.00 90.12 109 ASN A C 1
ATOM 833 O O . ASN A 1 109 ? -5.614 5.616 4.836 1.00 90.12 109 ASN A O 1
ATOM 837 N N . ALA A 1 110 ? -4.618 3.616 5.036 1.00 90.75 110 ALA A N 1
ATOM 838 C CA . ALA A 1 110 ? -5.832 2.910 5.457 1.00 90.75 110 ALA A CA 1
ATOM 839 C C . ALA A 1 110 ? -6.342 3.439 6.804 1.00 90.75 110 ALA A C 1
ATOM 841 O O . ALA A 1 110 ? -7.530 3.732 6.947 1.00 90.75 110 ALA A O 1
ATOM 842 N N . LEU A 1 111 ? -5.430 3.647 7.762 1.00 87.88 111 LEU A N 1
ATOM 843 C CA . LEU A 1 111 ? -5.740 4.228 9.072 1.00 87.88 111 LEU A CA 1
ATOM 844 C C . LEU A 1 111 ? -6.274 5.663 8.975 1.00 87.88 111 LEU A C 1
ATOM 846 O O . LEU A 1 111 ? -7.065 6.075 9.819 1.00 87.88 111 LEU A O 1
ATOM 850 N N . LEU A 1 112 ? -5.838 6.429 7.972 1.00 86.75 112 LEU A N 1
ATOM 851 C CA . LEU A 1 112 ? -6.311 7.794 7.727 1.00 86.75 112 LEU A CA 1
ATOM 852 C C . LEU A 1 112 ? -7.666 7.850 7.012 1.00 86.75 112 LEU A C 1
ATOM 854 O O . LEU A 1 112 ? -8.415 8.805 7.215 1.00 86.75 112 LEU A O 1
ATOM 858 N N . GLN A 1 113 ? -7.957 6.881 6.143 1.00 89.06 113 GLN A N 1
ATOM 859 C CA . GLN A 1 113 ? -9.154 6.889 5.301 1.00 89.06 113 GLN A CA 1
ATOM 860 C C . GLN A 1 113 ? -10.368 6.234 5.966 1.00 89.06 113 GLN A C 1
ATOM 862 O O . GLN A 1 113 ? -11.494 6.659 5.703 1.00 89.06 113 GLN A O 1
ATOM 867 N N . THR A 1 114 ? -10.161 5.214 6.802 1.00 88.25 114 THR A N 1
ATOM 868 C CA . THR A 1 114 ? -11.263 4.438 7.381 1.00 88.25 114 THR A CA 1
ATOM 869 C C . THR A 1 114 ? -11.955 5.147 8.543 1.00 88.25 114 THR A C 1
ATOM 871 O O . THR A 1 114 ? -11.332 5.832 9.353 1.00 88.25 114 THR A O 1
ATOM 874 N N . LYS A 1 115 ? -13.262 4.920 8.663 1.00 89.06 115 LYS A N 1
ATOM 875 C CA . LYS A 1 115 ? -14.083 5.245 9.837 1.00 89.06 115 LYS A CA 1
ATOM 876 C C . LYS A 1 115 ? -14.450 4.011 10.657 1.00 89.06 115 LYS A C 1
ATOM 878 O O . LYS A 1 115 ? -15.091 4.144 11.700 1.00 89.06 115 LYS A O 1
ATOM 883 N N . SER A 1 116 ? -14.077 2.818 10.193 1.00 89.38 116 SER A N 1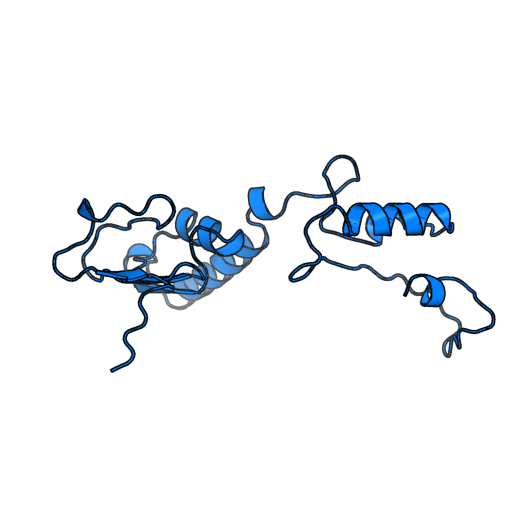
ATOM 884 C CA . SER A 1 116 ? -14.241 1.594 10.968 1.00 89.38 116 SER A CA 1
ATOM 885 C C . SER A 1 116 ? -13.418 1.659 12.251 1.00 89.38 116 SER A C 1
ATOM 887 O O . SER A 1 116 ? -12.355 2.281 12.322 1.00 89.38 116 SER A O 1
ATOM 889 N N . LYS A 1 117 ? -13.902 0.973 13.284 1.00 87.94 117 LYS A N 1
ATOM 890 C CA . LYS A 1 117 ? -13.224 0.859 14.575 1.00 87.94 117 LYS A CA 1
ATOM 891 C C . LYS A 1 117 ? -12.036 -0.082 14.427 1.00 87.94 117 LYS A C 1
ATOM 893 O O . LYS A 1 117 ? -12.185 -1.300 14.524 1.00 87.94 117 LYS A O 1
ATOM 898 N N . THR A 1 118 ? -10.864 0.478 14.152 1.00 88.75 118 THR A N 1
ATOM 899 C CA . THR A 1 118 ? -9.619 -0.292 14.107 1.00 88.75 118 THR A CA 1
ATOM 900 C C . THR A 1 118 ? -9.178 -0.612 15.528 1.00 88.75 118 THR A C 1
ATOM 902 O O . THR A 1 118 ? -8.680 0.262 16.228 1.00 88.75 118 THR A O 1
ATOM 905 N N . ILE A 1 119 ? -9.380 -1.861 15.947 1.00 89.50 119 ILE A N 1
ATOM 906 C CA . ILE A 1 119 ? -9.060 -2.322 17.308 1.00 89.50 119 ILE A CA 1
ATOM 907 C C . ILE A 1 119 ? -7.693 -2.991 17.398 1.00 89.50 119 ILE A C 1
ATOM 909 O O . ILE A 1 119 ? -7.210 -3.257 18.492 1.00 89.50 119 ILE A O 1
ATOM 913 N N . ALA A 1 120 ? -7.082 -3.324 16.259 1.00 89.88 120 ALA A N 1
ATOM 914 C CA . ALA A 1 120 ? -5.760 -3.922 16.236 1.00 89.88 120 ALA A CA 1
ATOM 915 C C . ALA A 1 120 ? -4.980 -3.522 14.987 1.00 89.88 120 ALA A C 1
ATOM 917 O O . ALA A 1 120 ? -5.518 -3.550 13.875 1.00 89.88 120 ALA A O 1
ATOM 918 N N . VAL A 1 121 ? -3.702 -3.210 15.183 1.00 90.06 121 VAL A N 1
ATOM 919 C CA . VAL A 1 121 ? -2.730 -2.945 14.121 1.00 90.06 121 VAL A CA 1
ATOM 920 C C . VAL A 1 121 ? -1.509 -3.816 14.374 1.00 90.06 121 VAL A C 1
ATOM 922 O O . VAL A 1 121 ? -0.904 -3.755 15.442 1.00 90.06 121 VAL A O 1
ATOM 925 N N . ILE A 1 122 ? -1.165 -4.639 13.393 1.00 90.50 122 ILE A N 1
ATOM 926 C CA . ILE A 1 122 ? -0.008 -5.529 13.408 1.00 90.50 122 ILE A CA 1
ATOM 927 C C . ILE A 1 122 ? 0.983 -4.972 12.396 1.00 90.50 122 ILE A C 1
ATOM 929 O O . ILE A 1 122 ? 0.680 -4.939 11.206 1.00 90.50 122 ILE A O 1
ATOM 933 N N . ASP A 1 123 ? 2.148 -4.538 12.853 1.00 88.56 123 ASP A N 1
ATOM 934 C CA . ASP A 1 123 ? 3.197 -3.968 12.014 1.00 88.56 123 ASP A CA 1
ATOM 935 C C . ASP A 1 123 ? 4.546 -4.636 12.277 1.00 88.56 123 ASP A C 1
ATOM 937 O O . ASP A 1 123 ? 4.709 -5.378 13.248 1.00 88.56 123 ASP A O 1
ATOM 941 N N . GLY A 1 124 ? 5.536 -4.338 11.435 1.00 84.62 124 GLY A N 1
ATOM 942 C CA . GLY A 1 124 ? 6.912 -4.777 11.653 1.00 84.62 124 GLY A CA 1
ATOM 943 C C . GLY A 1 124 ? 7.423 -4.391 13.042 1.00 84.62 124 GLY A C 1
ATOM 944 O O . GLY A 1 124 ? 8.038 -5.216 13.702 1.00 84.62 124 GLY A O 1
ATOM 945 N N . SER A 1 125 ? 7.081 -3.190 13.520 1.00 84.62 125 SER A N 1
ATOM 946 C CA . SER A 1 125 ? 7.492 -2.652 14.822 1.00 84.62 125 SER A CA 1
ATOM 947 C C . SER A 1 125 ? 6.736 -3.228 16.032 1.00 84.62 125 SER A C 1
ATOM 949 O O . SER A 1 125 ? 7.112 -2.958 17.176 1.00 84.62 125 SER A O 1
ATOM 951 N N . GLY A 1 126 ? 5.691 -4.035 15.822 1.00 87.81 126 GLY A N 1
ATOM 952 C CA . GLY A 1 126 ? 4.956 -4.705 16.894 1.00 87.81 126 GLY A CA 1
ATOM 953 C C . GLY A 1 126 ? 3.445 -4.772 16.673 1.00 87.81 126 GLY A C 1
ATOM 954 O O . GLY A 1 126 ? 2.928 -4.523 15.587 1.00 87.81 126 GLY A O 1
ATOM 955 N N . VAL A 1 127 ? 2.719 -5.110 17.736 1.00 89.69 127 VAL A N 1
ATOM 956 C CA . VAL A 1 127 ? 1.260 -5.261 17.733 1.00 89.69 127 VAL A CA 1
ATOM 957 C C . VAL A 1 127 ? 0.635 -4.279 18.710 1.00 89.69 127 VAL A C 1
ATOM 959 O O . VAL A 1 127 ? 0.973 -4.272 19.892 1.00 89.69 127 VAL A O 1
ATOM 962 N N . LEU A 1 128 ? -0.308 -3.480 18.226 1.00 89.56 128 LEU A N 1
ATOM 963 C CA . LEU A 1 128 ? -1.195 -2.649 19.031 1.00 89.56 128 LEU A CA 1
ATOM 964 C C . LEU A 1 128 ? -2.578 -3.297 19.060 1.00 89.56 128 LEU A C 1
ATOM 966 O O . LEU A 1 128 ? -3.108 -3.644 18.006 1.00 89.56 128 LEU A O 1
ATOM 970 N N . TYR A 1 129 ? -3.168 -3.426 20.244 1.00 90.44 129 TYR A N 1
ATOM 971 C CA . TYR A 1 129 ? -4.535 -3.899 20.418 1.00 90.44 129 TYR A CA 1
ATOM 972 C C . TYR A 1 129 ? -5.257 -3.045 21.453 1.00 90.44 129 TYR A C 1
ATOM 974 O O . TYR A 1 129 ? -4.742 -2.848 22.550 1.00 90.44 129 TYR A O 1
ATOM 982 N N . ASP A 1 130 ? -6.452 -2.568 21.120 1.00 89.94 130 ASP A N 1
ATOM 983 C CA . ASP A 1 130 ? -7.350 -1.904 22.056 1.00 89.94 130 ASP A CA 1
ATOM 984 C C . ASP A 1 130 ? -8.820 -2.039 21.604 1.00 89.94 130 ASP A C 1
ATOM 986 O O . ASP A 1 130 ? -9.218 -1.432 20.607 1.00 89.94 130 ASP A O 1
ATOM 990 N N . PRO A 1 131 ? -9.651 -2.832 22.304 1.00 87.75 131 PRO A N 1
ATOM 991 C CA . PRO A 1 131 ? -11.043 -3.054 21.921 1.00 87.75 131 PRO A CA 1
ATOM 992 C C . PRO A 1 131 ? -11.988 -1.921 22.349 1.00 87.75 131 PRO A C 1
ATOM 994 O O . PRO A 1 131 ? -13.101 -1.837 21.831 1.00 87.75 131 PRO A O 1
ATOM 997 N N . GLU A 1 132 ? -11.571 -1.075 23.295 1.00 81.88 132 GLU A N 1
ATOM 998 C CA . GLU A 1 132 ? -12.396 -0.007 23.885 1.00 81.88 132 GLU A CA 1
ATOM 999 C C . GLU A 1 132 ? -11.806 1.394 23.674 1.00 81.88 132 GLU A C 1
ATOM 1001 O O . GLU A 1 132 ? -12.473 2.401 23.925 1.00 81.88 132 GLU A O 1
ATOM 1006 N N . GLY A 1 133 ? -10.553 1.466 23.233 1.00 62.28 133 GLY A N 1
ATOM 1007 C CA . GLY A 1 133 ? -9.842 2.704 22.978 1.00 62.28 133 GLY A CA 1
ATOM 1008 C C . GLY A 1 133 ? -10.531 3.566 21.933 1.00 62.28 133 GLY A C 1
ATOM 1009 O O . GLY A 1 133 ? -11.223 3.093 21.027 1.00 62.28 133 GLY A O 1
ATOM 1010 N N . GLN A 1 134 ? -10.298 4.874 22.031 1.00 60.06 134 GLN A N 1
ATOM 1011 C CA . GLN A 1 134 ? -10.577 5.761 20.906 1.00 60.06 134 GLN A CA 1
ATOM 1012 C C . GLN A 1 134 ? -9.800 5.266 19.678 1.00 60.06 134 GLN A C 1
ATOM 1014 O O . GLN A 1 134 ? -8.762 4.627 19.865 1.00 60.06 134 GLN A O 1
ATOM 1019 N N . PRO A 1 135 ? -10.258 5.561 18.444 1.00 54.72 135 PRO A N 1
ATOM 1020 C CA . PRO A 1 135 ? -9.514 5.261 17.224 1.00 54.72 135 PRO A CA 1
ATOM 1021 C C . PRO A 1 135 ? -8.163 5.981 17.268 1.00 54.72 135 PRO A C 1
ATOM 1023 O O . PRO A 1 135 ? -7.997 7.096 16.781 1.00 54.72 135 PRO A O 1
ATOM 1026 N N . THR A 1 136 ? -7.190 5.358 17.919 1.00 48.81 136 THR A N 1
ATOM 1027 C CA . THR A 1 136 ? -5.815 5.803 17.954 1.00 48.81 136 THR A CA 1
ATOM 1028 C C . THR A 1 136 ? -5.242 5.324 16.643 1.00 48.81 136 THR A C 1
ATOM 1030 O O . THR A 1 136 ? -4.891 4.162 16.459 1.00 48.81 136 THR A O 1
ATOM 1033 N N . ASN A 1 137 ? -5.232 6.222 15.663 1.00 50.47 137 ASN A N 1
ATOM 1034 C CA . ASN A 1 137 ? -4.447 5.991 14.471 1.00 50.47 137 ASN A CA 1
ATOM 1035 C C . ASN A 1 137 ? -2.994 5.790 14.930 1.00 50.47 137 ASN A C 1
ATOM 1037 O O . ASN A 1 137 ? -2.383 6.655 15.553 1.00 50.47 137 ASN A O 1
ATOM 1041 N N . ALA A 1 138 ? -2.445 4.607 14.664 1.00 51.66 138 ALA A N 1
ATOM 1042 C CA . ALA A 1 138 ? -1.133 4.196 15.159 1.00 51.66 138 ALA A CA 1
ATOM 1043 C C . ALA A 1 138 ? 0.017 5.150 14.760 1.00 51.66 138 ALA A C 1
ATOM 1045 O O . ALA A 1 138 ? 1.104 5.049 15.319 1.00 51.66 138 ALA A O 1
ATOM 1046 N N . MET A 1 139 ? -0.221 6.110 13.853 1.00 55.06 139 MET A N 1
ATOM 1047 C CA . MET A 1 139 ? 0.760 7.104 13.399 1.00 55.06 139 MET A CA 1
ATOM 1048 C C . MET A 1 139 ? 1.393 7.924 14.527 1.00 55.06 139 MET A C 1
ATOM 1050 O O . MET A 1 139 ? 2.514 8.397 14.373 1.00 55.06 139 MET A O 1
ATOM 1054 N N . LEU A 1 140 ? 0.702 8.090 15.657 1.00 58.91 140 LEU A N 1
ATOM 1055 C CA . LEU A 1 140 ? 1.232 8.739 16.856 1.00 58.91 140 LEU A CA 1
ATOM 1056 C C . LEU A 1 140 ? 0.841 7.918 18.085 1.00 58.91 140 LEU A C 1
ATOM 1058 O O . LEU A 1 140 ? 0.007 8.345 18.885 1.00 58.91 140 LEU A O 1
ATOM 1062 N N . TYR A 1 141 ? 1.416 6.717 18.218 1.00 67.50 141 TYR A N 1
ATOM 1063 C CA . TYR A 1 141 ? 1.197 5.887 19.403 1.00 67.50 141 TYR A CA 1
ATOM 1064 C C . TYR A 1 141 ? 1.409 6.706 20.683 1.00 67.50 141 TYR A C 1
ATOM 1066 O O . TYR A 1 141 ? 2.489 7.242 20.939 1.00 67.50 141 TYR A O 1
ATOM 1074 N N . ASN A 1 142 ? 0.365 6.770 21.503 1.00 74.56 142 ASN A N 1
ATOM 1075 C CA . ASN A 1 142 ? 0.397 7.390 22.812 1.00 74.56 142 ASN A CA 1
ATOM 1076 C C . ASN A 1 142 ? -0.242 6.417 23.803 1.00 74.56 142 ASN A C 1
ATOM 1078 O O . ASN A 1 142 ? -1.457 6.239 23.807 1.00 74.56 142 ASN A O 1
ATOM 1082 N N . SER A 1 143 ? 0.582 5.805 24.655 1.00 77.62 143 SER A N 1
ATOM 1083 C CA . SER A 1 143 ? 0.140 4.809 25.637 1.00 77.62 143 SER A CA 1
ATOM 1084 C C . SER A 1 143 ? -0.913 5.342 26.609 1.00 77.62 143 SER A C 1
ATOM 1086 O O . SER A 1 143 ? -1.715 4.566 27.110 1.00 77.62 143 SER A O 1
ATOM 1088 N N . SER A 1 144 ? -0.958 6.657 26.849 1.00 81.38 144 SER A N 1
ATOM 1089 C CA . SER A 1 144 ? -1.990 7.274 27.695 1.00 81.38 144 SER A CA 1
ATOM 1090 C C . SER A 1 144 ? -3.390 7.277 27.070 1.00 81.38 144 SER A C 1
ATOM 1092 O O . SER A 1 144 ? -4.361 7.541 27.774 1.00 81.38 144 SER A O 1
ATOM 1094 N N . LEU A 1 145 ? -3.497 6.996 25.766 1.00 80.62 145 LEU A N 1
ATOM 1095 C CA . LEU A 1 145 ? -4.769 6.873 25.054 1.00 80.62 145 LEU A CA 1
ATOM 1096 C C . LEU A 1 145 ? -5.303 5.436 25.032 1.00 80.62 145 LEU A C 1
ATOM 1098 O O . LEU A 1 145 ? -6.429 5.236 24.579 1.00 80.62 145 LEU A O 1
ATOM 1102 N N . LEU A 1 146 ? -4.518 4.460 25.504 1.00 83.31 146 LEU A N 1
ATOM 1103 C CA . LEU A 1 146 ? -4.989 3.088 25.641 1.00 83.31 146 LEU A CA 1
ATOM 1104 C C . LEU A 1 146 ? -6.045 2.999 26.741 1.00 83.31 146 LEU A C 1
ATOM 1106 O O . LEU A 1 146 ? -5.895 3.562 27.830 1.00 83.31 146 LEU A O 1
ATOM 1110 N N . SER A 1 147 ? -7.100 2.246 26.465 1.00 87.31 147 SER A N 1
ATOM 1111 C CA . SER A 1 147 ? -8.034 1.802 27.487 1.00 87.31 147 SER A CA 1
ATOM 1112 C C . SER A 1 147 ? -7.335 0.855 28.479 1.00 87.31 147 SER A C 1
ATOM 1114 O O . SER A 1 147 ? -6.261 0.320 28.188 1.00 87.31 147 SER A O 1
ATOM 1116 N N . PRO A 1 148 ? -7.951 0.555 29.636 1.00 90.12 148 PRO A N 1
ATOM 1117 C CA . PRO A 1 148 ? -7.446 -0.474 30.547 1.00 90.12 148 PRO A CA 1
ATOM 1118 C C . PRO A 1 148 ? -7.311 -1.873 29.919 1.00 90.12 148 PRO A C 1
ATOM 1120 O O . PRO A 1 148 ? -6.609 -2.716 30.471 1.00 90.12 148 PRO A O 1
ATOM 1123 N N . MET A 1 149 ? -7.992 -2.131 28.796 1.00 89.69 149 MET A N 1
ATOM 1124 C CA . MET A 1 149 ? -7.890 -3.376 28.027 1.00 89.69 149 MET A CA 1
ATOM 1125 C C . MET A 1 149 ? -6.862 -3.307 26.892 1.00 89.69 149 MET A C 1
ATOM 1127 O O . MET A 1 149 ? -6.567 -4.331 26.271 1.00 89.69 149 MET A O 1
ATOM 1131 N N . GLY A 1 150 ? -6.351 -2.113 26.596 1.00 89.56 150 GLY A N 1
ATOM 1132 C CA . GLY A 1 150 ? -5.411 -1.875 25.519 1.00 89.56 150 GLY A CA 1
ATOM 1133 C C . GLY A 1 150 ? -3.978 -2.236 25.900 1.00 89.56 150 GLY A C 1
ATOM 1134 O O . GLY A 1 150 ? -3.534 -2.021 27.028 1.00 89.56 150 GLY A O 1
ATOM 1135 N N . PHE A 1 151 ? -3.226 -2.766 24.941 1.00 89.38 151 PHE A N 1
ATOM 1136 C CA . PHE A 1 151 ? -1.805 -3.050 25.098 1.00 89.38 151 PHE A CA 1
ATOM 1137 C C . PHE A 1 151 ? -1.041 -2.889 23.781 1.00 89.38 151 PHE A C 1
ATOM 1139 O O . PHE A 1 151 ? -1.594 -2.988 22.685 1.00 89.38 151 PHE A O 1
ATOM 1146 N N . LYS A 1 152 ? 0.272 -2.679 23.907 1.00 88.69 152 LYS A N 1
ATOM 1147 C CA . LYS A 1 152 ? 1.228 -2.764 22.804 1.00 88.69 152 LYS A CA 1
ATOM 1148 C C . LYS A 1 152 ? 2.273 -3.826 23.137 1.00 88.69 152 LYS A C 1
ATOM 1150 O O . LYS A 1 152 ? 2.895 -3.755 24.194 1.00 88.69 152 LYS A O 1
ATOM 1155 N N . VAL A 1 153 ? 2.485 -4.769 22.225 1.00 90.00 153 VAL A N 1
ATOM 1156 C CA . VAL A 1 153 ? 3.634 -5.682 22.232 1.00 90.00 153 VAL A CA 1
ATOM 1157 C C . VAL A 1 153 ? 4.639 -5.159 21.217 1.00 90.00 153 VAL A C 1
ATOM 1159 O O . VAL A 1 153 ? 4.302 -4.982 20.050 1.00 90.00 153 VAL A O 1
ATOM 1162 N N . ASP A 1 154 ? 5.853 -4.860 21.661 1.00 88.00 154 ASP A N 1
ATOM 1163 C CA . ASP A 1 154 ? 6.925 -4.393 20.781 1.00 88.00 154 ASP A CA 1
ATOM 1164 C C . ASP A 1 154 ? 7.553 -5.563 20.008 1.00 88.00 154 ASP A C 1
ATOM 1166 O O . ASP A 1 154 ? 7.551 -6.690 20.501 1.00 88.00 154 ASP A O 1
ATOM 1170 N N . GLN A 1 155 ? 8.114 -5.315 18.822 1.00 86.88 155 GLN A N 1
ATOM 1171 C CA . GLN A 1 155 ? 8.814 -6.348 18.048 1.00 86.88 155 GLN A CA 1
ATOM 1172 C C . GLN A 1 155 ? 9.946 -7.016 18.847 1.00 86.88 155 GLN A C 1
ATOM 1174 O O . GLN A 1 155 ? 10.194 -8.215 18.697 1.00 86.88 155 GLN A O 1
ATOM 1179 N N . GLU A 1 156 ? 10.614 -6.262 19.721 1.00 88.00 156 GLU A N 1
ATOM 1180 C CA . GLU A 1 156 ? 11.707 -6.778 20.550 1.00 88.00 156 GLU A CA 1
ATOM 1181 C C . GLU A 1 156 ? 11.223 -7.527 21.802 1.00 88.00 156 GLU A C 1
ATOM 1183 O O . GLU A 1 156 ? 12.033 -8.109 22.530 1.00 88.00 156 GLU A O 1
ATOM 1188 N N . ALA A 1 157 ? 9.910 -7.552 22.066 1.00 83.81 157 ALA A N 1
ATOM 1189 C CA . ALA A 1 157 ? 9.327 -8.290 23.179 1.00 83.81 157 ALA A CA 1
ATOM 1190 C C . ALA A 1 157 ? 9.405 -9.802 22.910 1.00 83.81 157 ALA A C 1
ATOM 1192 O O . ALA A 1 157 ? 8.475 -10.440 22.421 1.00 83.81 157 ALA A O 1
ATOM 1193 N N . ARG A 1 158 ? 10.557 -10.389 23.233 1.00 70.12 158 ARG A N 1
ATOM 1194 C CA . ARG A 1 158 ? 10.774 -11.834 23.203 1.00 70.12 158 ARG A CA 1
ATOM 1195 C C . ARG A 1 158 ? 10.323 -12.442 24.519 1.00 70.12 158 ARG A C 1
ATOM 1197 O O . ARG A 1 158 ? 11.116 -12.553 25.451 1.00 70.12 158 ARG A O 1
ATOM 1204 N N . ASP A 1 159 ? 9.073 -12.880 24.572 1.00 64.56 159 ASP A N 1
ATOM 1205 C CA . ASP A 1 159 ? 8.630 -13.787 25.628 1.00 64.56 159 ASP A CA 1
ATOM 1206 C C . ASP A 1 159 ? 9.038 -15.216 25.233 1.00 64.56 159 ASP A C 1
ATOM 1208 O O . ASP A 1 159 ? 8.270 -15.987 24.662 1.00 64.56 159 ASP A O 1
ATOM 1212 N N . ILE A 1 160 ? 10.324 -15.527 25.427 1.00 55.25 160 ILE A N 1
ATOM 1213 C CA . ILE A 1 160 ? 10.838 -16.899 25.347 1.00 55.25 160 ILE A CA 1
ATOM 1214 C C . ILE A 1 160 ? 10.728 -17.471 26.760 1.00 55.25 160 ILE A C 1
ATOM 1216 O O . ILE A 1 160 ? 11.686 -17.420 27.532 1.00 55.25 160 ILE A O 1
ATOM 1220 N N . THR A 1 161 ? 9.540 -17.945 27.128 1.00 52.72 161 THR A N 1
ATOM 1221 C CA . THR A 1 161 ? 9.388 -18.870 28.259 1.00 52.72 161 THR A CA 1
ATOM 1222 C C . THR A 1 161 ? 9.130 -20.277 27.753 1.00 52.72 161 THR A C 1
ATOM 1224 O O . THR A 1 161 ? 8.457 -20.426 26.708 1.00 52.72 161 THR A O 1
#

Foldseek 3Di:
DLCQQDDDPPHDPVPPDRDQAAEEDDPPCLDDQNQVVQLVVCVVVPNPPSLRNYESHDVVSVHDPCLVVLVVLVVVVVVVVVVCVVVVHDQLPAEDEDEAACVDSNHVVNLVPGNHHDQWYQYLQWIKGAPPFDSPRRNDDDPVRGDPRIDTDTNPPDPPD

InterPro domains:
  IPR006096 Glutamate/phenylalanine/leucine/valine/L-tryptophan dehydrogenase, C-terminal [PF00208] (62-137)
  IPR036291 NAD(P)-binding domain superfamily [SSF51735] (66-140)

Secondary structure (DSSP, 8-state):
-HHHHS--TT---TT-------B---TTTSSTTHHHHHHHHHHHTT-TTTTTSBSS--GGGT---TTTTTHHHHHHHHHHHHHHHHHT--GGG-EEEEES-TTSHHHHHHHHH--SEEEEEEETTEEEE-SSS----GGG--GGGS-TT-EEEETT-----

Sequence (161 aa):
MLDLLLPHHDVDDGKGLDEVWFLGPDENTGTGGLLDWAAARARERGCPWWRAFTTGKMPGHGGIPHDRFGMTTSSVEAYVHGIYNKLGLKEEDITRIQTGGPDGDLGCNALLQTKSKTIAVIDGSGVLYDPEGQPTNAMLYNSSLLSPMGFKVDQEARDIT